Protein AF-A0A1Q4ZV58-F1 (afdb_monomer_lite)

Sequence (97 aa):
MKAAVRPGSGGCRISSAAGFSDWVAERSAPELTEPFTFVVGTDGTLRLAPRRSEHVACAGGDMVLGAGEIGFVRENDFVCVFRDSDLPEAWNVDPPV

pLDDT: mean 83.62, std 14.59, range [43.44, 98.0]

Radius of gyration: 16.39 Å; chains: 1; bounding box: 44×31×36 Å

Secondary structure (DSSP, 8-state):
-PPPPPTTT-SEEE-SHHHHHHHHHTS-HHHHTSPEEEEEETTS-EEEE-TT--HHHHTTT--EEEEEEE----TT--EETTTTEEPPGGGSSS---

Foldseek 3Di:
DDDWQDQQPAFDWDDDPVSVVVVVVPDDPVQLPFWWKWFQAPVRIIGTITPPHDNCRNCSNHDTPDTDTGHDDDPPQAADPVPRHHDPLVPDPDRDD

Structure (mmCIF, N/CA/C/O backbone):
data_AF-A0A1Q4ZV58-F1
#
_entry.id   AF-A0A1Q4ZV58-F1
#
loop_
_atom_site.group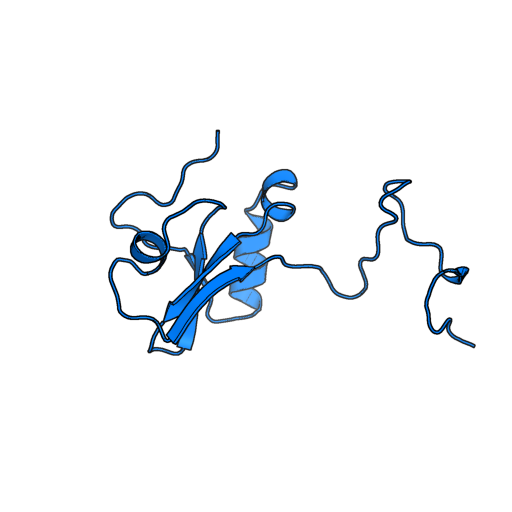_PDB
_atom_site.id
_atom_site.type_symbol
_atom_site.label_atom_id
_atom_site.label_alt_id
_atom_site.label_comp_id
_atom_site.label_asym_id
_atom_site.label_entity_id
_atom_site.label_seq_id
_atom_site.pdbx_PDB_ins_code
_atom_site.Cartn_x
_atom_site.Cartn_y
_atom_site.Cartn_z
_atom_site.occupancy
_atom_site.B_iso_or_equiv
_atom_site.auth_seq_id
_atom_site.auth_comp_id
_atom_site.auth_asym_id
_atom_site.auth_atom_id
_atom_site.pdbx_PDB_model_num
ATOM 1 N N . MET A 1 1 ? 8.037 18.583 2.243 1.00 43.44 1 MET A N 1
ATOM 2 C CA . MET A 1 1 ? 8.103 17.807 0.984 1.00 43.44 1 MET A CA 1
ATOM 3 C C . MET A 1 1 ? 8.736 16.465 1.305 1.00 43.44 1 MET A C 1
ATOM 5 O O . MET A 1 1 ? 9.881 16.471 1.739 1.00 43.44 1 MET A O 1
ATOM 9 N N . LYS A 1 2 ? 8.013 15.344 1.191 1.00 48.16 2 LYS A N 1
ATOM 10 C CA . LYS A 1 2 ? 8.616 14.012 1.366 1.00 48.16 2 LYS A CA 1
ATOM 11 C C . LYS A 1 2 ? 8.981 13.417 0.010 1.00 48.16 2 LYS A C 1
ATOM 13 O O . LYS A 1 2 ? 8.274 13.621 -0.972 1.00 48.16 2 LYS A O 1
ATOM 18 N N . ALA A 1 3 ? 10.144 12.777 -0.025 1.00 50.72 3 ALA A N 1
ATOM 19 C CA . ALA A 1 3 ? 10.784 12.305 -1.240 1.00 50.72 3 ALA A CA 1
ATOM 20 C C . ALA A 1 3 ? 10.033 11.098 -1.813 1.00 50.72 3 ALA A C 1
ATOM 22 O O . ALA A 1 3 ? 9.808 10.117 -1.105 1.00 50.72 3 ALA A O 1
ATOM 23 N N . ALA A 1 4 ? 9.686 11.177 -3.098 1.00 59.78 4 ALA A N 1
ATOM 24 C CA . ALA A 1 4 ? 9.294 10.018 -3.890 1.00 59.78 4 ALA A CA 1
ATOM 25 C C . ALA A 1 4 ? 10.411 8.958 -3.871 1.00 59.78 4 ALA A C 1
ATOM 27 O O . ALA A 1 4 ? 11.572 9.275 -3.578 1.00 59.78 4 ALA A O 1
ATOM 28 N N . VAL A 1 5 ? 10.066 7.707 -4.198 1.00 59.81 5 VAL A N 1
ATOM 29 C CA . VAL A 1 5 ? 11.066 6.645 -4.402 1.00 59.81 5 VAL A CA 1
ATOM 30 C C . VAL A 1 5 ? 12.178 7.159 -5.315 1.00 59.81 5 VAL A C 1
ATOM 32 O O . VAL A 1 5 ? 11.924 7.669 -6.407 1.00 59.81 5 VAL A O 1
ATOM 35 N N . ARG A 1 6 ? 13.426 7.046 -4.845 1.00 53.34 6 ARG A N 1
ATOM 36 C CA . ARG A 1 6 ? 14.594 7.386 -5.656 1.00 53.34 6 ARG A CA 1
ATOM 37 C C . ARG A 1 6 ? 14.741 6.348 -6.778 1.00 53.34 6 ARG A C 1
ATOM 39 O O . ARG A 1 6 ? 14.521 5.160 -6.524 1.00 53.34 6 ARG A O 1
ATOM 46 N N . PRO A 1 7 ? 15.162 6.753 -7.988 1.00 45.25 7 PRO A N 1
ATOM 47 C CA . PRO A 1 7 ? 15.482 5.811 -9.056 1.00 45.25 7 PRO A CA 1
ATOM 48 C C . PRO A 1 7 ? 16.490 4.764 -8.553 1.00 45.25 7 PRO A C 1
ATOM 50 O O . PRO A 1 7 ? 17.543 5.127 -8.034 1.00 45.25 7 PRO A O 1
ATOM 53 N N . GLY A 1 8 ? 16.152 3.477 -8.669 1.00 52.47 8 GLY A N 1
ATOM 54 C CA . GLY A 1 8 ? 17.041 2.360 -8.325 1.00 52.47 8 GLY A CA 1
ATOM 55 C C . GLY A 1 8 ? 16.857 1.707 -6.947 1.00 52.47 8 GLY A C 1
ATOM 56 O O . GLY A 1 8 ? 17.513 0.699 -6.708 1.00 52.47 8 GLY A O 1
ATOM 57 N N . SER A 1 9 ? 15.977 2.199 -6.056 1.00 69.62 9 SER A N 1
ATOM 58 C CA . SER A 1 9 ? 15.698 1.512 -4.771 1.00 69.62 9 SER A CA 1
ATOM 59 C C . SER A 1 9 ? 14.380 0.734 -4.724 1.00 69.62 9 SER A C 1
ATOM 61 O O . SER A 1 9 ? 14.181 -0.052 -3.801 1.00 69.62 9 SER A O 1
ATOM 63 N N . GLY A 1 10 ? 13.479 0.944 -5.689 1.00 85.69 10 GLY A N 1
ATOM 64 C CA . GLY A 1 10 ? 12.138 0.358 -5.656 1.00 85.69 10 GLY A CA 1
ATOM 65 C C . GLY A 1 10 ? 11.284 0.848 -4.478 1.00 85.69 10 GLY A C 1
ATOM 66 O O . GLY A 1 10 ? 11.732 1.622 -3.626 1.00 85.69 10 GLY A O 1
ATOM 67 N N . GLY A 1 11 ? 10.039 0.379 -4.426 1.00 92.94 11 GLY A N 1
ATOM 68 C CA . GLY A 1 11 ? 9.212 0.440 -3.223 1.00 92.94 11 GLY A CA 1
ATOM 69 C C . GLY A 1 11 ? 9.696 -0.546 -2.155 1.00 92.94 11 GLY A C 1
ATOM 70 O O . GLY A 1 11 ? 10.345 -1.553 -2.458 1.00 92.94 11 GLY A O 1
ATOM 71 N N . CYS A 1 12 ? 9.348 -0.268 -0.898 1.00 94.94 12 CYS A N 1
ATOM 72 C CA . CYS A 1 12 ? 9.643 -1.132 0.239 1.00 94.94 12 CYS A CA 1
ATOM 73 C C . CYS A 1 12 ? 8.897 -2.462 0.104 1.00 94.94 12 CYS A C 1
ATOM 75 O O . CYS A 1 12 ? 7.687 -2.475 -0.112 1.00 94.94 12 CYS A O 1
ATOM 77 N N . ARG A 1 13 ? 9.622 -3.575 0.222 1.00 95.12 13 ARG A N 1
ATOM 78 C CA . ARG A 1 13 ? 9.094 -4.931 0.070 1.00 95.12 13 ARG A CA 1
ATOM 79 C C . ARG A 1 13 ? 8.408 -5.393 1.360 1.00 95.12 13 ARG A C 1
ATOM 81 O O . ARG A 1 13 ? 9.066 -5.492 2.388 1.00 95.12 13 ARG A O 1
ATOM 88 N N . ILE A 1 14 ? 7.130 -5.756 1.280 1.00 95.38 14 ILE A N 1
ATOM 89 C CA . ILE A 1 14 ? 6.323 -6.264 2.394 1.00 95.38 14 ILE A CA 1
ATOM 90 C C . ILE A 1 14 ? 5.891 -7.700 2.088 1.00 95.38 14 ILE A C 1
ATOM 92 O O . ILE A 1 14 ? 5.061 -7.940 1.214 1.00 95.38 14 ILE A O 1
ATOM 96 N N . SER A 1 15 ? 6.455 -8.666 2.814 1.00 91.88 15 SER A N 1
ATOM 97 C CA . SER A 1 15 ? 6.175 -10.100 2.628 1.00 91.88 15 SER A CA 1
ATOM 98 C C . SER A 1 15 ? 5.575 -10.781 3.862 1.00 91.88 15 SER A C 1
ATOM 100 O O . SER A 1 15 ? 5.390 -11.995 3.862 1.00 91.88 15 SER A O 1
ATOM 102 N N . SER A 1 16 ? 5.313 -10.035 4.936 1.00 93.00 16 SER A N 1
ATOM 103 C CA . SER A 1 16 ? 4.730 -10.558 6.174 1.00 93.00 16 SER A CA 1
ATOM 104 C C . SER A 1 16 ? 4.011 -9.460 6.957 1.00 93.00 16 SER A C 1
ATOM 106 O O . SER A 1 16 ? 4.310 -8.276 6.799 1.00 93.00 16 SER A O 1
ATOM 108 N N . ALA A 1 17 ? 3.090 -9.860 7.840 1.00 91.56 17 ALA A N 1
ATOM 109 C CA . ALA A 1 17 ? 2.401 -8.933 8.737 1.00 91.56 17 ALA A CA 1
ATOM 110 C C . ALA A 1 17 ? 3.375 -8.224 9.696 1.00 91.56 17 ALA A C 1
ATOM 112 O O . ALA A 1 17 ? 3.263 -7.020 9.892 1.00 91.56 17 ALA A O 1
ATOM 113 N N . ALA A 1 18 ? 4.373 -8.940 10.227 1.00 93.06 18 ALA A N 1
ATOM 114 C CA . ALA A 1 18 ? 5.406 -8.344 11.077 1.00 93.06 18 ALA A CA 1
ATOM 115 C C . ALA A 1 18 ? 6.232 -7.291 10.318 1.00 93.06 18 ALA A C 1
ATOM 117 O O . ALA A 1 18 ? 6.387 -6.174 10.798 1.00 93.06 18 ALA A O 1
ATOM 118 N N . GLY A 1 19 ? 6.664 -7.603 9.089 1.00 93.31 19 GLY A N 1
ATOM 119 C CA . GLY A 1 19 ? 7.388 -6.641 8.254 1.00 93.31 19 GLY A CA 1
ATOM 120 C C . GLY A 1 19 ? 6.543 -5.419 7.886 1.00 93.31 19 GLY A C 1
ATOM 121 O O . GLY A 1 19 ? 7.067 -4.314 7.783 1.00 93.31 19 GLY A O 1
ATOM 122 N N . PHE A 1 20 ? 5.226 -5.590 7.739 1.00 93.62 20 PHE A N 1
ATOM 123 C CA . PHE A 1 20 ? 4.306 -4.466 7.588 1.00 93.62 20 PHE A CA 1
ATOM 124 C C . PHE A 1 20 ? 4.231 -3.607 8.858 1.00 93.62 20 PHE A C 1
ATOM 126 O O . PHE A 1 20 ? 4.310 -2.385 8.762 1.00 93.62 20 PHE A O 1
ATOM 133 N N . SER A 1 21 ? 4.117 -4.220 10.041 1.00 92.44 21 SER A N 1
ATOM 134 C CA . SER A 1 21 ? 4.091 -3.496 11.319 1.00 92.44 21 SER A CA 1
ATOM 135 C C . SER A 1 21 ? 5.360 -2.675 11.552 1.00 92.44 21 SER A C 1
ATOM 137 O O . SER A 1 21 ? 5.254 -1.505 11.920 1.00 92.44 21 SER A O 1
ATOM 139 N N . ASP A 1 22 ? 6.535 -3.246 11.275 1.00 93.12 22 ASP A N 1
ATOM 140 C CA . ASP A 1 22 ? 7.816 -2.538 11.378 1.00 93.12 22 ASP A CA 1
ATOM 141 C C . ASP A 1 22 ? 7.864 -1.343 10.414 1.00 93.12 22 ASP A C 1
ATOM 143 O O . ASP A 1 22 ? 8.207 -0.226 10.801 1.00 93.12 22 ASP A O 1
ATOM 147 N N . TRP A 1 23 ? 7.430 -1.546 9.165 1.00 93.81 23 TRP A N 1
ATOM 148 C CA . TRP A 1 23 ? 7.376 -0.481 8.166 1.00 93.81 23 TRP A CA 1
ATOM 149 C C . TRP A 1 23 ? 6.439 0.667 8.575 1.00 93.81 23 TRP A C 1
ATOM 151 O O . TRP A 1 23 ? 6.817 1.832 8.438 1.00 93.81 23 TRP A O 1
ATOM 161 N N . VAL A 1 24 ? 5.251 0.359 9.113 1.00 92.56 24 VAL A N 1
ATOM 162 C CA . VAL A 1 24 ? 4.295 1.359 9.627 1.00 92.56 24 VAL A CA 1
ATOM 163 C C . VAL A 1 24 ? 4.893 2.151 10.790 1.00 92.56 24 VAL A C 1
ATOM 165 O O . VAL A 1 24 ? 4.744 3.372 10.823 1.00 92.56 24 VAL A O 1
ATOM 168 N N . ALA A 1 25 ? 5.597 1.489 11.715 1.00 91.19 25 ALA A N 1
ATOM 169 C CA . ALA A 1 25 ? 6.196 2.131 12.888 1.00 91.19 25 ALA A CA 1
ATOM 170 C C . ALA A 1 25 ? 7.245 3.199 12.526 1.00 91.19 25 ALA A C 1
ATOM 172 O O . ALA A 1 25 ? 7.463 4.145 13.282 1.00 91.19 25 ALA A O 1
ATOM 173 N N . GLU A 1 26 ? 7.869 3.089 11.353 1.00 91.38 26 GLU A N 1
ATOM 174 C CA . GLU A 1 26 ? 8.823 4.075 10.842 1.00 91.38 26 GLU A CA 1
ATOM 175 C C . GLU A 1 26 ? 8.167 5.266 10.116 1.00 91.38 26 GLU A C 1
ATOM 177 O O . GLU A 1 26 ? 8.864 6.197 9.696 1.00 91.38 26 GLU A O 1
ATOM 182 N N . ARG A 1 27 ? 6.851 5.240 9.870 1.00 91.38 27 ARG A N 1
ATOM 183 C CA . ARG A 1 27 ? 6.151 6.307 9.138 1.00 91.38 27 ARG A CA 1
ATOM 184 C C . ARG A 1 27 ? 5.650 7.398 10.074 1.00 91.38 27 ARG A C 1
ATOM 186 O O . ARG A 1 27 ? 5.326 7.187 11.236 1.00 91.38 27 ARG A O 1
ATOM 193 N N . SER A 1 28 ? 5.566 8.610 9.538 1.00 90.19 28 SER A N 1
ATOM 194 C CA . SER A 1 28 ? 4.990 9.747 10.259 1.00 90.19 28 SER A CA 1
ATOM 195 C C . SER A 1 28 ? 3.459 9.698 10.186 1.00 90.19 28 SER A C 1
ATOM 197 O O . SER A 1 28 ? 2.921 9.342 9.143 1.00 90.19 28 SER A O 1
ATOM 199 N N . ALA A 1 29 ? 2.753 10.152 11.226 1.00 86.44 29 ALA A N 1
ATOM 200 C CA . ALA A 1 29 ? 1.285 10.253 11.225 1.00 86.44 29 ALA A CA 1
ATOM 201 C C . ALA A 1 29 ? 0.674 10.888 9.947 1.00 86.44 29 ALA A C 1
ATOM 203 O O . ALA A 1 29 ? -0.215 10.273 9.369 1.00 86.44 29 ALA A O 1
ATOM 204 N N . PRO A 1 30 ? 1.161 12.035 9.421 1.00 86.88 30 PRO A N 1
ATOM 205 C CA . PRO A 1 30 ? 0.615 12.607 8.182 1.00 86.88 30 PRO A CA 1
ATOM 206 C C . PRO A 1 30 ? 0.923 11.795 6.916 1.00 86.88 30 PRO A C 1
ATOM 208 O O . PRO A 1 30 ? 0.303 12.016 5.887 1.00 86.88 30 PRO A O 1
ATOM 211 N N . GLU A 1 31 ? 1.909 10.897 6.949 1.00 88.94 31 GLU A N 1
ATOM 212 C CA . GLU A 1 31 ? 2.179 9.991 5.828 1.00 88.94 31 GLU A CA 1
ATOM 213 C C . GLU A 1 31 ? 1.207 8.810 5.843 1.00 88.94 31 GLU A C 1
ATOM 215 O O . GLU A 1 31 ? 0.761 8.382 4.788 1.00 88.94 31 GLU A O 1
ATOM 220 N N . LEU A 1 32 ? 0.837 8.327 7.033 1.00 90.19 32 LEU A N 1
ATOM 221 C CA . LEU A 1 32 ? -0.124 7.236 7.204 1.00 90.19 32 LEU A CA 1
ATOM 222 C C . LEU A 1 32 ? -1.558 7.619 6.806 1.00 90.19 32 LEU A C 1
ATOM 224 O O . LEU A 1 32 ? -2.364 6.732 6.543 1.00 90.19 32 LEU A O 1
ATOM 228 N N . THR A 1 33 ? -1.880 8.915 6.740 1.00 88.69 33 THR A N 1
ATOM 229 C CA . THR A 1 33 ? -3.190 9.403 6.279 1.00 88.69 33 THR A CA 1
ATOM 230 C C . THR A 1 33 ? -3.268 9.615 4.765 1.00 88.69 33 THR A C 1
ATOM 232 O O . THR A 1 33 ? -4.367 9.754 4.226 1.00 88.69 33 THR A O 1
ATOM 235 N N . GLU A 1 34 ? -2.137 9.626 4.051 1.00 89.56 34 GLU A N 1
ATOM 236 C CA . GLU A 1 34 ? -2.123 9.612 2.587 1.00 89.56 34 GLU A CA 1
ATOM 237 C C . GLU A 1 34 ? -2.154 8.160 2.071 1.00 89.56 34 GLU A C 1
ATOM 239 O O . GLU A 1 34 ? -1.530 7.277 2.660 1.00 89.56 34 GLU A O 1
ATOM 244 N N . PRO A 1 35 ? -2.829 7.871 0.943 1.00 93.94 35 PRO A N 1
ATOM 245 C CA . PRO A 1 35 ? -2.721 6.552 0.336 1.00 93.94 35 PRO A CA 1
ATOM 246 C C . PRO A 1 35 ? -1.313 6.326 -0.235 1.00 93.94 35 PRO A C 1
ATOM 248 O O . PRO A 1 35 ? -0.678 7.232 -0.777 1.00 93.94 35 PRO A O 1
ATOM 251 N N . PHE A 1 36 ? -0.832 5.093 -0.154 1.00 95.88 36 PHE A N 1
ATOM 252 C CA . PHE A 1 36 ? 0.471 4.684 -0.666 1.00 95.88 36 PHE A CA 1
ATOM 253 C C . PHE A 1 36 ? 0.363 4.207 -2.111 1.00 95.88 36 PHE A C 1
ATOM 255 O O . PHE A 1 36 ? -0.606 3.541 -2.480 1.00 95.88 36 PHE A O 1
ATOM 262 N N . THR A 1 37 ? 1.388 4.478 -2.920 1.00 95.94 37 THR A N 1
ATOM 263 C CA . THR A 1 37 ? 1.550 3.797 -4.210 1.00 95.94 37 THR A CA 1
ATOM 264 C C . THR A 1 37 ? 1.894 2.338 -3.925 1.00 95.94 37 THR A C 1
A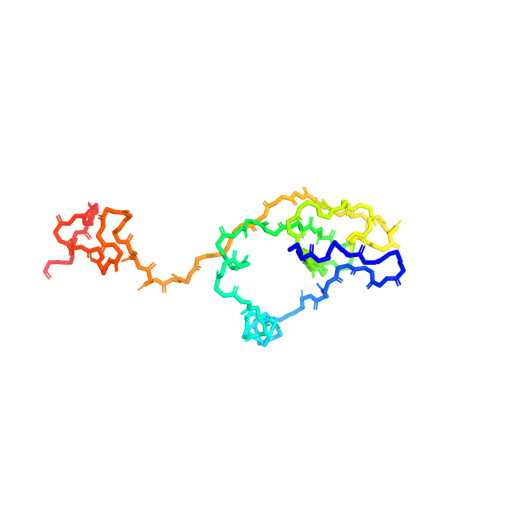TOM 266 O O . THR A 1 37 ? 2.878 2.070 -3.229 1.00 95.94 37 THR A O 1
ATOM 269 N N . PHE A 1 38 ? 1.143 1.394 -4.494 1.00 97.50 38 PHE A N 1
ATOM 270 C CA . PHE A 1 38 ? 1.454 -0.030 -4.373 1.00 97.50 38 PHE A CA 1
ATOM 271 C C . PHE A 1 38 ? 1.659 -0.705 -5.723 1.00 97.50 38 PHE A C 1
ATOM 273 O O . PHE A 1 38 ? 1.066 -0.316 -6.734 1.00 97.50 38 PHE A O 1
ATOM 280 N N . VAL A 1 39 ? 2.473 -1.758 -5.706 1.00 97.81 39 VAL A N 1
ATOM 281 C CA . VAL A 1 39 ? 2.510 -2.781 -6.752 1.00 97.81 39 VAL A CA 1
ATOM 282 C C . VAL A 1 39 ? 2.557 -4.172 -6.126 1.00 97.81 39 VAL A C 1
ATOM 284 O O . VAL A 1 39 ? 3.087 -4.346 -5.028 1.00 97.81 39 VAL A O 1
ATOM 287 N N . VAL A 1 40 ? 2.023 -5.165 -6.831 1.00 97.56 40 VAL A N 1
ATOM 288 C CA . VAL A 1 40 ? 2.156 -6.586 -6.484 1.00 97.56 40 VAL A CA 1
ATOM 289 C C . VAL A 1 40 ? 3.062 -7.233 -7.521 1.00 97.56 40 VAL A C 1
ATOM 291 O O . VAL A 1 40 ? 2.710 -7.284 -8.700 1.00 97.56 40 VAL A O 1
ATOM 294 N N . GLY A 1 41 ? 4.241 -7.688 -7.102 1.00 95.25 41 GLY A N 1
ATOM 295 C CA . GLY A 1 41 ? 5.193 -8.368 -7.978 1.00 95.25 41 GLY A CA 1
ATOM 296 C C . GLY A 1 41 ? 4.675 -9.726 -8.456 1.00 95.25 41 GLY A C 1
ATOM 297 O O . GLY A 1 41 ? 3.785 -10.321 -7.848 1.00 95.25 41 GLY A O 1
ATOM 298 N N . THR A 1 42 ? 5.255 -10.255 -9.534 1.00 95.75 42 THR A N 1
ATOM 299 C CA . THR A 1 42 ? 4.948 -11.616 -10.022 1.00 95.75 42 THR A CA 1
ATOM 300 C C . THR A 1 42 ? 5.350 -12.717 -9.040 1.00 95.75 42 THR A C 1
ATOM 302 O O . THR A 1 42 ? 4.876 -13.841 -9.153 1.00 95.75 42 THR A O 1
ATOM 305 N N . ASP A 1 43 ? 6.202 -12.392 -8.066 1.00 92.25 43 ASP A N 1
ATOM 306 C CA . ASP A 1 43 ? 6.565 -13.245 -6.934 1.00 92.25 43 ASP A CA 1
ATOM 307 C C . ASP A 1 43 ? 5.531 -13.207 -5.789 1.00 92.25 43 ASP A C 1
ATOM 309 O O . ASP A 1 43 ? 5.753 -13.801 -4.737 1.00 92.25 43 ASP A O 1
ATOM 313 N N . GLY A 1 44 ? 4.416 -12.491 -5.974 1.00 92.38 44 GLY A N 1
ATOM 314 C CA . GLY A 1 44 ? 3.373 -12.301 -4.968 1.00 92.38 44 GLY A CA 1
ATOM 315 C C . GLY A 1 44 ? 3.731 -11.285 -3.885 1.00 92.38 44 GLY A C 1
ATOM 316 O O . GLY A 1 44 ? 2.947 -11.100 -2.954 1.00 92.38 44 GLY A O 1
ATOM 317 N N . THR A 1 45 ? 4.881 -10.608 -3.974 1.00 93.38 45 THR A N 1
ATOM 318 C CA . THR A 1 45 ? 5.263 -9.642 -2.948 1.00 93.38 45 THR A CA 1
ATOM 319 C C . THR A 1 45 ? 4.579 -8.289 -3.152 1.00 93.38 45 THR A C 1
ATOM 321 O O . THR A 1 45 ? 4.620 -7.718 -4.244 1.00 93.38 45 THR A O 1
ATOM 324 N N . LEU A 1 46 ? 4.035 -7.718 -2.074 1.00 96.50 46 LEU A N 1
ATOM 325 C CA . LEU A 1 46 ? 3.580 -6.330 -2.037 1.00 96.50 46 LEU A CA 1
ATOM 326 C C . LEU A 1 46 ? 4.781 -5.382 -1.924 1.00 96.50 46 LEU A C 1
ATOM 328 O O . LEU A 1 46 ? 5.658 -5.574 -1.082 1.00 96.50 46 LEU A O 1
ATOM 332 N N . ARG A 1 47 ? 4.810 -4.323 -2.733 1.00 97.06 47 ARG A N 1
ATOM 333 C CA . ARG A 1 47 ? 5.744 -3.205 -2.561 1.00 97.06 47 ARG A CA 1
ATOM 334 C C . ARG A 1 47 ? 4.983 -1.911 -2.324 1.00 97.06 47 ARG A C 1
ATOM 336 O O . ARG A 1 47 ? 4.018 -1.636 -3.035 1.00 97.06 47 ARG A O 1
ATOM 343 N N . LEU A 1 48 ? 5.440 -1.124 -1.353 1.00 96.19 48 LEU A N 1
ATOM 344 C CA . LEU A 1 48 ? 4.834 0.147 -0.956 1.00 96.19 48 LEU A CA 1
ATOM 345 C C . LEU A 1 48 ? 5.806 1.311 -1.143 1.00 96.19 48 LEU A C 1
ATOM 347 O O . LEU A 1 48 ? 6.990 1.227 -0.810 1.00 96.19 48 LEU A O 1
ATOM 351 N N . ALA A 1 49 ? 5.288 2.423 -1.644 1.00 94.88 49 ALA A N 1
ATOM 352 C CA . ALA A 1 49 ? 6.015 3.669 -1.820 1.00 94.88 49 ALA A CA 1
ATOM 353 C C . ALA A 1 49 ? 5.159 4.858 -1.354 1.00 94.88 49 ALA A C 1
ATOM 355 O O . ALA A 1 49 ? 3.928 4.767 -1.386 1.00 94.88 49 ALA A O 1
ATOM 356 N N . PRO A 1 50 ? 5.777 5.986 -0.951 1.00 92.94 50 PRO A N 1
ATOM 357 C CA . PRO A 1 50 ? 5.033 7.198 -0.623 1.00 92.94 50 PRO A CA 1
ATOM 358 C C . PRO A 1 50 ? 4.101 7.621 -1.763 1.00 92.94 50 PRO A C 1
ATOM 360 O O . PRO A 1 50 ? 4.412 7.390 -2.941 1.00 92.94 50 PRO A O 1
ATOM 363 N N . ARG A 1 51 ? 2.991 8.282 -1.410 1.00 90.94 51 ARG A N 1
ATOM 364 C CA . ARG A 1 51 ? 2.021 8.875 -2.342 1.00 90.94 51 ARG A CA 1
ATOM 365 C C . ARG A 1 51 ? 2.730 9.591 -3.496 1.00 90.94 51 ARG A C 1
ATOM 367 O O . ARG A 1 51 ? 3.717 10.301 -3.294 1.00 90.94 51 ARG A O 1
ATOM 374 N N . ARG A 1 52 ? 2.166 9.473 -4.703 1.00 88.06 52 ARG A N 1
ATOM 375 C CA . ARG A 1 52 ? 2.656 10.113 -5.945 1.00 88.06 52 ARG A CA 1
ATOM 376 C C . ARG A 1 52 ? 3.983 9.554 -6.475 1.00 88.06 52 ARG A C 1
ATOM 378 O O . ARG A 1 52 ? 4.525 10.114 -7.422 1.00 88.06 52 ARG A O 1
ATOM 385 N N . SER A 1 53 ? 4.505 8.463 -5.911 1.00 92.12 53 SER A N 1
ATOM 386 C CA . SER A 1 53 ? 5.582 7.709 -6.564 1.00 92.12 53 SER A CA 1
ATOM 387 C C . SER A 1 53 ? 5.039 7.020 -7.819 1.00 92.12 53 SER A C 1
ATOM 389 O O . SER A 1 53 ? 3.915 6.514 -7.802 1.00 92.12 53 SER A O 1
ATOM 391 N N . GLU A 1 54 ? 5.827 6.966 -8.894 1.00 93.06 54 GLU A N 1
ATOM 392 C CA . GLU A 1 54 ? 5.455 6.237 -10.111 1.00 93.06 54 GLU A CA 1
ATOM 393 C C . GLU A 1 54 ? 5.416 4.726 -9.851 1.00 93.06 54 GLU A C 1
ATOM 395 O O . GLU A 1 54 ? 6.287 4.176 -9.170 1.00 93.06 54 GLU A O 1
ATOM 400 N N . HIS A 1 55 ? 4.442 4.024 -10.434 1.00 94.81 55 HIS A N 1
ATOM 401 C CA . HIS A 1 55 ? 4.331 2.569 -10.285 1.00 94.81 55 HIS A CA 1
ATOM 402 C C . HIS A 1 55 ? 5.546 1.830 -10.845 1.00 94.81 55 HIS A C 1
ATOM 404 O O . HIS A 1 55 ? 6.017 0.886 -10.218 1.00 94.81 55 HIS A O 1
ATOM 410 N N . VAL A 1 56 ? 6.105 2.298 -11.965 1.00 93.75 56 VAL A N 1
ATOM 411 C CA . VAL A 1 56 ? 7.320 1.721 -12.570 1.00 93.75 56 VAL A CA 1
ATOM 412 C C . VAL A 1 56 ? 8.510 1.834 -11.616 1.00 93.75 56 VAL A C 1
ATOM 414 O O . VAL A 1 56 ? 9.240 0.865 -11.415 1.00 93.75 56 VAL A O 1
ATOM 417 N N . ALA A 1 57 ? 8.674 2.988 -10.962 1.00 93.19 57 ALA A N 1
ATOM 418 C CA . ALA A 1 57 ? 9.713 3.180 -9.957 1.00 93.19 57 ALA A CA 1
ATOM 419 C C . ALA A 1 57 ? 9.463 2.316 -8.710 1.00 93.19 57 ALA A C 1
ATOM 421 O O . ALA A 1 57 ? 10.399 1.708 -8.199 1.00 93.19 57 ALA A O 1
ATOM 422 N N . CYS A 1 58 ? 8.212 2.201 -8.248 1.00 95.00 58 CYS A N 1
ATOM 423 C CA . CYS A 1 58 ? 7.834 1.329 -7.130 1.00 95.00 58 CYS A CA 1
ATOM 424 C C . CYS A 1 58 ? 8.132 -0.155 -7.426 1.00 95.00 58 CYS A C 1
ATOM 426 O O . CYS A 1 58 ? 8.640 -0.874 -6.562 1.00 95.00 58 CYS A O 1
ATOM 428 N N . ALA A 1 59 ? 7.903 -0.592 -8.665 1.00 94.81 59 ALA A N 1
ATOM 429 C CA . ALA A 1 59 ? 8.236 -1.931 -9.141 1.00 94.81 59 ALA A CA 1
ATOM 430 C C . ALA A 1 59 ?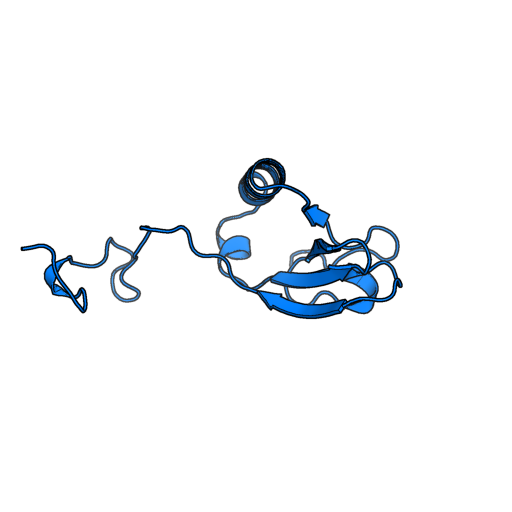 9.740 -2.163 -9.345 1.00 94.81 59 ALA A C 1
ATOM 432 O O . ALA A 1 59 ? 10.147 -3.296 -9.564 1.00 94.81 59 ALA A O 1
ATOM 433 N N . GLY A 1 60 ? 10.574 -1.119 -9.293 1.00 92.00 60 GLY A N 1
ATOM 434 C CA . GLY A 1 60 ? 11.984 -1.228 -9.675 1.00 92.00 60 GLY A CA 1
ATOM 435 C C . GLY A 1 60 ? 12.185 -1.513 -11.170 1.00 92.00 60 GLY A C 1
ATOM 436 O O . GLY A 1 60 ? 13.258 -1.960 -11.554 1.00 92.00 60 GLY A O 1
ATOM 437 N N . GLY A 1 61 ? 11.172 -1.249 -12.004 1.00 91.94 61 GLY A N 1
ATOM 438 C CA . GLY A 1 61 ? 11.158 -1.573 -13.433 1.00 91.94 61 GLY A CA 1
ATOM 439 C C . GLY A 1 61 ? 10.630 -2.971 -13.779 1.00 91.94 61 GLY A C 1
ATOM 440 O O . GLY A 1 61 ? 10.483 -3.266 -14.963 1.00 91.94 61 GLY A O 1
ATOM 441 N N . ASP A 1 62 ? 10.315 -3.807 -12.786 1.00 93.31 62 ASP A N 1
ATOM 442 C CA . ASP A 1 62 ? 9.840 -5.174 -13.013 1.00 93.31 62 ASP A CA 1
ATOM 443 C C . ASP A 1 62 ? 8.357 -5.243 -13.423 1.00 93.31 62 ASP A C 1
ATOM 445 O O . ASP A 1 62 ? 7.562 -4.329 -13.189 1.00 93.31 62 ASP A O 1
ATOM 449 N N . MET A 1 63 ? 7.970 -6.380 -14.012 1.00 95.62 63 MET A N 1
ATOM 450 C CA . MET A 1 63 ? 6.571 -6.712 -14.296 1.00 95.62 63 MET A CA 1
ATOM 451 C C . MET A 1 63 ? 5.771 -6.903 -13.001 1.00 95.62 63 MET A C 1
ATOM 453 O O . MET A 1 63 ? 6.274 -7.425 -12.004 1.00 95.62 63 MET A O 1
ATOM 457 N N . VAL A 1 64 ? 4.492 -6.530 -13.036 1.00 97.31 64 VAL A N 1
ATOM 458 C CA . VAL A 1 64 ? 3.602 -6.568 -11.867 1.00 97.31 64 VAL A CA 1
ATOM 459 C C . VAL A 1 64 ? 2.277 -7.246 -12.204 1.00 97.31 64 VAL A C 1
ATOM 461 O O . VAL A 1 64 ? 1.795 -7.172 -13.332 1.00 97.31 64 VAL A O 1
ATOM 464 N N . LEU A 1 65 ? 1.679 -7.894 -11.206 1.00 98.00 65 LEU A N 1
ATOM 465 C CA . LEU A 1 65 ? 0.332 -8.471 -11.269 1.00 98.00 65 LEU A CA 1
ATOM 466 C C . LEU A 1 65 ? -0.757 -7.424 -11.009 1.00 98.00 65 LEU A C 1
ATOM 468 O O . LEU A 1 65 ? -1.902 -7.603 -11.411 1.00 98.00 65 LEU A O 1
ATOM 472 N N . GLY A 1 66 ? -0.404 -6.331 -10.333 1.00 97.25 66 GLY A N 1
ATOM 473 C CA . GLY A 1 66 ? -1.319 -5.242 -10.023 1.00 97.25 66 GLY A CA 1
ATOM 474 C C . GLY A 1 66 ? 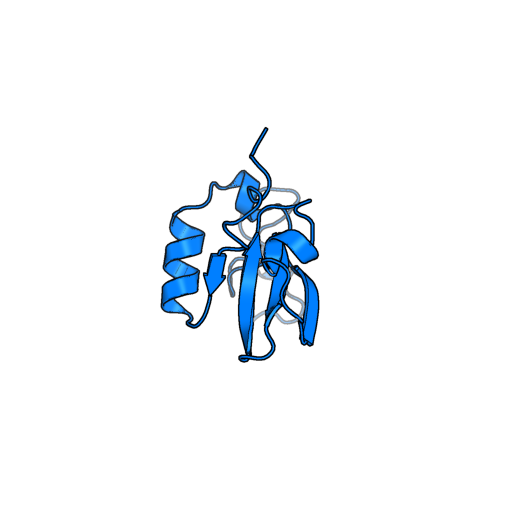-0.575 -3.999 -9.555 1.00 97.25 66 GLY A C 1
ATOM 475 O O . GLY A 1 66 ? 0.544 -4.086 -9.048 1.00 97.25 66 GLY A O 1
ATOM 476 N N . ALA A 1 67 ? -1.206 -2.844 -9.736 1.00 97.69 67 ALA A N 1
ATOM 477 C CA . ALA A 1 67 ? -0.682 -1.545 -9.346 1.00 97.69 67 ALA A CA 1
ATOM 478 C C . ALA A 1 67 ? -1.836 -0.594 -9.013 1.00 97.69 67 ALA A C 1
ATOM 480 O O . ALA A 1 67 ? -2.918 -0.703 -9.592 1.00 97.69 67 ALA A O 1
ATOM 481 N N . GLY A 1 68 ? -1.605 0.349 -8.104 1.00 96.88 68 GLY A N 1
ATOM 482 C CA . GLY A 1 68 ? -2.616 1.337 -7.743 1.00 96.88 68 GLY A CA 1
ATOM 483 C C . GLY A 1 68 ? -2.225 2.173 -6.536 1.00 96.88 68 GLY A C 1
ATOM 484 O O . GLY A 1 68 ? -1.039 2.371 -6.260 1.00 96.88 68 GLY A O 1
ATOM 485 N N . GLU A 1 69 ? -3.242 2.663 -5.833 1.00 97.06 69 GLU A N 1
ATOM 486 C CA . GLU A 1 69 ? -3.103 3.347 -4.549 1.00 97.06 69 GLU A CA 1
ATOM 487 C C . GLU A 1 69 ? -3.875 2.589 -3.466 1.00 97.06 69 GLU A C 1
ATOM 489 O O . GLU A 1 69 ? -4.956 2.066 -3.739 1.00 97.06 69 GLU A O 1
ATOM 494 N N . ILE A 1 70 ? -3.323 2.517 -2.254 1.00 94.81 70 ILE A N 1
ATOM 495 C CA . ILE A 1 70 ? -3.927 1.797 -1.127 1.00 94.81 70 ILE A CA 1
ATOM 496 C C . ILE A 1 70 ? -3.770 2.590 0.173 1.00 94.81 70 ILE A C 1
ATOM 498 O O . ILE A 1 70 ? -2.691 3.092 0.481 1.00 94.81 70 ILE A O 1
ATOM 502 N N . GLY A 1 71 ? -4.858 2.719 0.929 1.00 92.19 71 GLY A N 1
ATOM 503 C CA . GLY A 1 71 ? -4.843 3.214 2.306 1.00 92.19 71 GLY A CA 1
ATOM 504 C C . GLY A 1 71 ? -4.973 2.052 3.288 1.00 92.19 71 GLY A C 1
ATOM 505 O O . GLY A 1 71 ? -5.568 1.028 2.952 1.00 92.19 71 GLY A O 1
ATOM 506 N N . PHE A 1 72 ? -4.437 2.219 4.494 1.00 88.69 72 PHE A N 1
ATOM 507 C CA . PHE A 1 72 ? -4.545 1.231 5.564 1.00 88.69 72 PHE A CA 1
ATOM 508 C C . PHE A 1 72 ? -5.275 1.844 6.752 1.00 88.69 72 PHE A C 1
ATOM 510 O O . PHE A 1 72 ? -4.960 2.952 7.175 1.00 88.69 72 PHE A O 1
ATOM 517 N N . VAL A 1 73 ? -6.233 1.100 7.293 1.00 82.06 73 VAL A N 1
ATOM 518 C CA . VAL A 1 73 ? -6.898 1.411 8.558 1.00 82.06 73 VAL A CA 1
ATOM 519 C C . VAL A 1 73 ? -6.623 0.271 9.522 1.00 82.06 73 VAL A C 1
ATOM 521 O O . VAL A 1 73 ? -6.510 -0.885 9.106 1.00 82.06 73 VAL A O 1
ATOM 524 N N . ARG A 1 74 ? -6.475 0.586 10.806 1.00 75.00 74 ARG A N 1
ATOM 525 C CA . ARG A 1 74 ? -6.366 -0.445 11.832 1.00 75.00 74 ARG A CA 1
ATOM 526 C C . ARG A 1 74 ? -7.773 -0.944 12.149 1.00 75.00 74 ARG A C 1
ATOM 528 O O . ARG A 1 74 ? -8.680 -0.145 12.362 1.00 75.00 74 ARG A O 1
ATOM 535 N N . GLU A 1 75 ? -7.965 -2.260 12.156 1.00 71.94 75 GLU A N 1
ATOM 536 C CA . GLU A 1 75 ? -9.230 -2.833 12.617 1.00 71.94 75 GLU A CA 1
ATOM 537 C C . GLU A 1 75 ? -9.519 -2.364 14.049 1.00 71.94 75 GLU A C 1
ATOM 539 O O . GLU A 1 75 ? -8.613 -2.306 14.884 1.00 71.94 75 GLU A O 1
ATOM 544 N N . ASN A 1 76 ? -10.785 -2.038 14.315 1.00 64.50 76 ASN A N 1
ATOM 545 C CA . ASN A 1 76 ? -11.261 -1.529 15.602 1.00 64.50 76 ASN A CA 1
ATOM 546 C C . ASN A 1 76 ? -10.722 -0.138 16.006 1.00 64.50 76 ASN A C 1
ATOM 548 O O . ASN A 1 76 ? -10.815 0.229 17.176 1.00 64.50 76 ASN A O 1
ATOM 552 N N . ASP A 1 77 ? -10.182 0.631 15.054 1.00 65.19 77 ASP A N 1
ATOM 553 C CA . ASP A 1 77 ? -9.785 2.034 15.223 1.00 65.19 77 ASP A CA 1
ATOM 554 C C . ASP A 1 77 ? -10.742 2.930 14.417 1.00 65.19 77 ASP A C 1
ATOM 556 O O . ASP A 1 77 ? -10.538 3.220 13.234 1.00 65.19 77 ASP A O 1
ATOM 560 N N . PHE A 1 78 ? -11.871 3.276 15.041 1.00 65.31 78 PHE A N 1
ATOM 561 C CA . PHE A 1 78 ? -12.934 4.073 14.432 1.00 65.31 78 PHE A CA 1
ATOM 562 C C . PHE A 1 78 ? -12.898 5.492 14.997 1.00 65.31 78 PHE A C 1
ATOM 564 O O . PHE A 1 78 ? -13.371 5.733 16.105 1.00 65.31 78 PHE A O 1
ATOM 571 N N . VAL A 1 79 ? -12.391 6.452 14.222 1.00 63.38 79 VAL A N 1
ATOM 572 C CA . VAL A 1 79 ? -12.382 7.870 14.614 1.00 63.38 79 VAL A CA 1
ATOM 573 C C . VAL A 1 79 ? -13.519 8.656 13.957 1.00 63.38 79 VAL A C 1
ATOM 575 O O . VAL A 1 79 ? -13.837 8.507 12.776 1.00 63.38 79 VAL A O 1
ATOM 578 N N . CYS A 1 80 ? -14.143 9.540 14.728 1.00 61.53 80 CYS A N 1
ATOM 579 C CA . CYS A 1 80 ? -15.130 10.494 14.254 1.00 61.53 80 CYS A CA 1
ATOM 580 C C . CYS A 1 80 ? -14.434 11.652 13.526 1.00 61.53 80 CYS A C 1
ATOM 582 O O . CYS A 1 80 ? -13.841 12.523 14.161 1.00 61.53 80 CYS A O 1
ATOM 584 N N . VAL A 1 81 ? -14.603 11.734 12.204 1.00 60.22 81 VAL A N 1
ATOM 585 C CA . VAL A 1 81 ? -14.038 12.807 11.354 1.00 60.22 81 VAL A CA 1
ATOM 586 C C . VAL A 1 81 ? -14.437 14.232 11.764 1.00 60.22 81 VAL A C 1
ATOM 588 O O . VAL A 1 81 ? -13.780 15.190 11.373 1.00 60.22 81 VAL A O 1
ATOM 591 N N . PHE A 1 82 ? -15.503 14.392 12.553 1.00 66.50 82 PHE A N 1
ATOM 592 C CA . PHE A 1 82 ? -15.953 15.697 13.045 1.00 66.50 82 PHE A CA 1
ATOM 593 C C . PHE A 1 82 ? -15.297 16.122 14.359 1.00 66.50 82 PHE A C 1
ATOM 595 O O . PHE A 1 82 ? -15.314 17.307 14.685 1.00 66.50 82 PHE A O 1
ATOM 602 N N . ARG A 1 83 ? -14.804 15.167 15.152 1.00 68.81 83 ARG A N 1
ATOM 603 C CA . ARG A 1 83 ? -14.383 15.406 16.540 1.00 68.81 83 ARG A CA 1
ATOM 604 C C . ARG A 1 83 ? -12.978 14.920 16.863 1.00 68.81 83 ARG A C 1
ATOM 606 O O . ARG A 1 83 ? -12.515 15.220 17.955 1.00 68.81 83 ARG A O 1
ATOM 613 N N . ASP A 1 84 ? -12.328 14.216 15.937 1.00 67.56 84 ASP A N 1
ATOM 614 C CA . ASP A 1 84 ? -11.006 13.612 16.145 1.00 67.56 84 ASP A CA 1
ATOM 615 C C . ASP A 1 84 ? -10.952 12.804 17.459 1.00 67.56 84 ASP A C 1
ATOM 617 O O . ASP A 1 84 ? -10.035 12.901 18.267 1.00 67.56 84 ASP A O 1
ATOM 621 N N . SER A 1 85 ? -12.033 12.064 17.712 1.00 69.06 85 SER A N 1
ATOM 622 C CA . SER A 1 85 ? -12.271 11.242 18.900 1.00 69.06 85 SER A CA 1
ATOM 623 C C . SER A 1 85 ? -12.839 9.895 18.472 1.00 69.06 85 SER A C 1
ATOM 625 O O . SER A 1 85 ? -13.337 9.792 17.349 1.00 69.06 85 SER A O 1
ATOM 627 N N . ASP A 1 86 ? -12.877 8.904 19.363 1.00 77.50 86 ASP A N 1
ATOM 628 C CA . ASP A 1 86 ? -13.563 7.635 19.096 1.00 77.50 86 ASP A CA 1
ATOM 629 C C . ASP A 1 86 ? -14.993 7.863 18.572 1.00 77.50 86 ASP A C 1
ATOM 631 O O . ASP A 1 86 ? -15.713 8.778 19.008 1.00 77.50 86 ASP A O 1
ATOM 635 N N . LEU A 1 87 ? -15.395 7.052 17.592 1.00 71.06 87 LEU A N 1
ATOM 636 C CA . LEU A 1 87 ? -16.749 7.056 17.059 1.00 71.06 87 LEU A CA 1
ATOM 637 C C . LEU A 1 87 ? -17.713 6.578 18.161 1.00 71.06 87 LEU A C 1
ATOM 639 O O . LEU A 1 87 ? -17.509 5.497 18.713 1.00 71.06 87 LEU A O 1
ATOM 643 N N . PRO A 1 88 ? -18.771 7.342 18.496 1.00 75.50 88 PRO A N 1
ATOM 644 C CA . PRO A 1 88 ? -19.752 6.884 19.471 1.00 75.50 88 PRO A CA 1
ATOM 645 C C . PRO A 1 88 ? -20.374 5.562 19.025 1.00 75.50 88 PRO A C 1
ATOM 647 O O . PRO A 1 88 ? -20.874 5.466 17.907 1.00 75.50 88 PRO A O 1
ATOM 650 N N . GLU A 1 89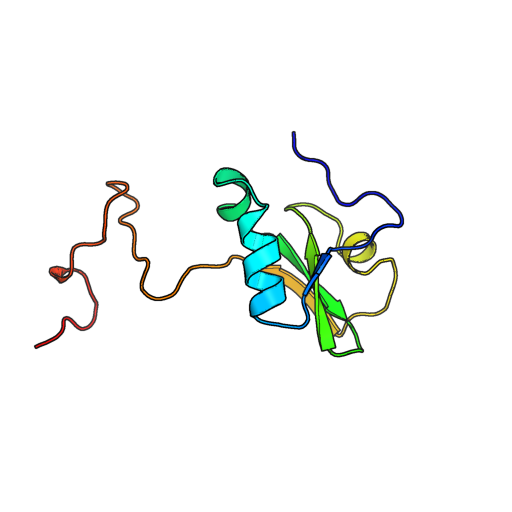 ? -20.417 4.578 19.920 1.00 74.81 89 GLU A N 1
ATOM 651 C CA . GLU A 1 89 ? -20.924 3.233 19.614 1.00 74.81 89 GLU A CA 1
ATOM 652 C C . GLU A 1 89 ? -22.367 3.245 19.079 1.00 74.81 89 GLU A C 1
ATOM 654 O O . GLU A 1 89 ? -22.713 2.480 18.184 1.00 74.81 89 GLU A O 1
ATOM 659 N N . ALA A 1 90 ? -23.185 4.200 19.538 1.00 79.25 90 ALA A N 1
ATOM 660 C CA . ALA A 1 90 ? -24.560 4.411 19.077 1.00 79.25 90 ALA A CA 1
ATOM 661 C C . ALA A 1 90 ? -24.691 4.735 17.572 1.00 79.25 90 ALA A C 1
ATOM 663 O O . ALA A 1 90 ? -25.804 4.830 17.062 1.00 79.25 90 ALA A O 1
ATOM 664 N N . TRP A 1 91 ? -23.579 4.988 16.880 1.00 72.81 91 TRP A N 1
ATOM 665 C CA . TRP A 1 91 ? -23.538 5.292 15.449 1.00 72.81 91 TRP A CA 1
ATOM 666 C C . TRP A 1 91 ? -23.089 4.086 14.607 1.00 72.81 91 TRP A C 1
ATOM 668 O O . TRP A 1 91 ? -23.013 4.200 13.383 1.00 72.81 91 TRP A O 1
ATOM 678 N N . ASN A 1 92 ? -22.811 2.936 15.229 1.00 74.00 92 ASN A N 1
ATOM 679 C CA . ASN A 1 92 ? -22.523 1.695 14.517 1.00 74.00 92 ASN A CA 1
ATOM 680 C C . ASN A 1 92 ? -23.795 1.168 13.834 1.00 74.00 92 ASN A C 1
ATOM 682 O O . ASN A 1 92 ? -24.880 1.204 14.409 1.00 74.00 92 ASN A O 1
ATOM 686 N N . VAL A 1 93 ? -23.658 0.665 12.600 1.00 70.62 93 VAL A N 1
ATOM 687 C CA . VAL A 1 93 ? -24.777 0.111 11.804 1.00 70.62 93 VAL A CA 1
ATOM 688 C C . VAL A 1 93 ? -25.396 -1.132 12.468 1.00 70.62 93 VAL A C 1
ATOM 690 O O . VAL A 1 93 ? -26.548 -1.450 12.189 1.00 70.62 93 VAL A O 1
ATOM 693 N N . ASP A 1 94 ? -24.660 -1.782 13.376 1.00 72.69 94 ASP A N 1
ATOM 694 C CA . ASP A 1 94 ? -25.134 -2.877 14.228 1.00 72.69 94 ASP A CA 1
ATOM 695 C C . ASP A 1 94 ? -24.476 -2.764 15.623 1.00 72.69 94 ASP A C 1
ATOM 697 O O . ASP A 1 94 ? -23.349 -3.230 15.817 1.00 72.69 94 ASP A O 1
ATOM 701 N N . PRO A 1 95 ? -25.077 -2.025 16.574 1.00 63.97 95 PRO A N 1
ATOM 702 C CA . PRO A 1 95 ? -24.516 -1.886 17.914 1.00 63.97 95 PRO A CA 1
ATOM 703 C C . PRO A 1 95 ? -24.614 -3.225 18.672 1.00 63.97 95 PRO A C 1
ATOM 705 O O . PRO A 1 95 ? -25.616 -3.928 18.528 1.00 63.97 95 PRO A O 1
ATOM 708 N N . PRO A 1 96 ? -23.605 -3.601 19.481 1.00 63.00 96 PRO A N 1
ATOM 709 C CA . PRO A 1 96 ? -23.680 -4.813 20.292 1.00 63.00 96 PRO A CA 1
ATOM 710 C C . PRO A 1 96 ? -24.880 -4.740 21.255 1.00 63.00 96 PRO A C 1
ATOM 712 O O . PRO A 1 96 ? -25.122 -3.706 21.879 1.00 63.00 96 PRO A O 1
ATOM 715 N N . VAL A 1 97 ? -25.650 -5.832 21.327 1.00 71.62 97 VAL A N 1
ATOM 716 C CA . VAL A 1 97 ? -26.811 -6.003 22.227 1.00 71.62 97 VAL A CA 1
ATOM 717 C C . VAL A 1 97 ? -26.422 -6.194 23.687 1.00 71.62 97 VAL A C 1
ATOM 719 O O . VAL A 1 97 ? -25.401 -6.870 23.948 1.00 71.62 97 VAL A O 1
#

=== Feature glossary ===
Reading guide. The protein is described through the following features:

Foldseek 3Di. A 3Di character summarizes, for each residue, the relative orientation of the Cα frame of its nearest spatial neighbor. Because it encodes fold topology rather than chemistry, 3Di alignments detect remote structural similarity that sequence alignment misses.

Contact-map, Ramachandran, and PAE plots. Plot images: a contact map (which residues are close in 3D, as an N×N binary image), a Ramachandran scatter (backbone torsion angles, revealing secondary-structure composition at a glance), and — for AlphaFold structures — a PAE heatmap (pairwise prediction confidence).

Radius of gyration, Cα contacts, bounding box. Radius of gyration (Rg) is the root-mean-square distance of Cα atoms from their centroid — a single number for overall size and compactness. A globular domain of N residues has Rg ≈ 2.2·N^0.38 Å; an extended or disordered chain has a much larger Rg. The Cα contact count is the number of residue pairs whose Cα atoms are within 8 Å and are more than four positions apart in sequence — a standard proxy for tertiary packing density. The bounding box is the smallest axis-aligned box enclosing all Cα atoms.

Secondary structure (8-state, DSSP). Eight-state secondary structure (DSSP): H is the canonical α-helix, G the tighter 3₁₀-helix, I the wider π-helix; E/B are β-structure, T and S are turns and bends, and '-' is everything else. DSSP derives these from the pattern of main-chain N–H···O=C hydrogen bonds, not from the sequence.

B-factor. B-factor (Debye–Waller factor) reflects atomic displacement in the crystal lattice. It is an experimental observable (units Å²), not a prediction; low values mean the atom is pinned down, high values mean it moves or is heterogeneous across the crystal.

pLDDT. pLDDT is the predicted lDDT-Cα score: AlphaFold's confidence that the local environment of each residue (all inter-atomic distances within 15 Å) is correctly placed. It is a per-residue number between 0 and 100, with higher meaning more reliable.

Nearest PDB structures. Nearest PDB neighbors are the top structural matches found by Foldseek when searching this structure against the entire Protein Data Bank. Each hit reports a TM-score (0 to 1; >0.5 almost always implies the same fold) and an E-value. These are *structural* homologs — they may share no detectable sequence similar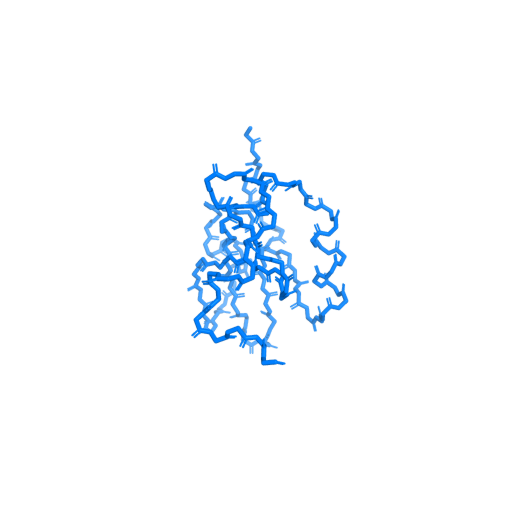ity.

Solvent-accessible surface area. Accessible surface area quantifies burial. A residue with SASA near zero is packed into the hydrophobic core; one with SASA >100 Å² sits on the surface. Computed here via the Shrake–Rupley numerical algorithm with a 1.4 Å probe.

Rendered structure images. Structure images are PyMOL renders from six orthogonal camera directions. Cartoon representation draws helices as coils and strands as arrows; sticks shows the backbone as bonds; surface shows the solvent-excluded envelope. Rainbow coloring maps sequence position to hue (blue→red, N→C); chain coloring assigns a distinct color per polypeptide.

Backbone torsions (φ/ψ). φ (phi) and ψ (psi) are the two rotatable backbone dihedrals per residue: φ is the C(i-1)–N–Cα–C torsion, ψ is the N–Cα–C–N(i+1) torsion, both in degrees on (−180°, 180°]. α-helical residues cluster near (−60°, −45°); β-strand residues near (−120°, +130°). A Ramachandran plot is simply a scatter of (φ, ψ) for every residue.

Predicted aligned error. Predicted Aligned Error (PAE) is an AlphaFold confidence matrix: entry (i, j) is the expected error in the position of residue j, in ångströms, when the prediction is superimposed on the true structure at residue i. Low PAE within a block of residues means that block is internally rigid and well-predicted; high PAE between two blocks means their relative placement is uncertain even if each block individually is confident.

mmCIF coordinates. Structure coordinates are given as an mmCIF _atom_site loop: one row per atom with element, residue name, chain id, sequence number, and x/y/z position in Å. Only the four main-chain atoms per residue are included here; side chains are omitted to keep the record compact.

InterPro / GO / CATH / organism. Database cross-references. InterPro integrates a dozen domain/family signature databases into unified entries with residue-range hits. GO terms attach function/process/location labels with evidence codes. CATH codes position the fold in a four-level structural taxonomy. Organism is the NCBI-taxonomy species name.

Secondary structure (3-state, P-SEA). SS3 is a coarse helix/strand/coil call (letters a/b/c) made by the P-SEA algorithm from inter-Cα distances and dihedrals. It is less detailed than DSSP but needs only Cα positions.

Sequence. Sequence gives the chain of amino acids in standard one-letter code (A=alanine, C=cysteine, …, Y=tyrosine), read N→C. It is the only feature that is directly encoded by the gene; all structural features are derived from the folded form of this sequence.